Protein AF-A0ABD0R6K6-F1 (afdb_monomer)

Secondary structure (DSSP, 8-state):
-HHHHHHHHHHTTHHHHT-SS-TT-GGGHHHHHHHHHHHHHHHHHHHHHHHHHHHHHHHT-S-HHHHHHHHHHHHTS---HHHHHHHHHHHHHHHHHHTT-

Structure (mmCIF, N/CA/C/O backbone):
data_AF-A0ABD0R6K6-F1
#
_entry.id   AF-A0ABD0R6K6-F1
#
loop_
_atom_site.group_PDB
_atom_site.id
_atom_site.type_symbol
_atom_site.label_atom_id
_atom_site.label_alt_id
_atom_site.label_comp_id
_atom_site.label_asym_id
_atom_site.label_entity_id
_atom_site.label_seq_id
_atom_site.pdbx_PDB_ins_code
_atom_site.Cartn_x
_atom_site.Cartn_y
_atom_site.Cartn_z
_atom_site.occupancy
_atom_site.B_iso_or_equiv
_atom_site.auth_seq_id
_atom_site.auth_comp_id
_atom_site.auth_asym_id
_atom_site.auth_atom_id
_atom_site.pdbx_PDB_model_num
ATOM 1 N N . ARG A 1 1 ? -14.634 -1.281 -3.825 1.00 70.25 1 ARG A N 1
ATOM 2 C CA . ARG A 1 1 ? -13.652 -0.390 -3.151 1.00 70.25 1 ARG A CA 1
ATOM 3 C C . ARG A 1 1 ? -12.414 -1.169 -2.719 1.00 70.25 1 ARG A C 1
ATOM 5 O O . ARG A 1 1 ? -11.332 -0.798 -3.133 1.00 70.25 1 ARG A O 1
ATOM 12 N N . ILE A 1 2 ? -12.545 -2.274 -1.971 1.00 76.44 2 ILE A N 1
ATOM 13 C CA . ILE A 1 2 ? -11.380 -3.137 -1.698 1.00 76.44 2 ILE A CA 1
ATOM 14 C C . ILE A 1 2 ? -10.885 -3.870 -2.955 1.00 76.44 2 ILE A C 1
ATOM 16 O O . ILE A 1 2 ? -9.684 -3.949 -3.170 1.00 76.44 2 ILE A O 1
ATOM 20 N N . ASP A 1 3 ? -11.796 -4.291 -3.838 1.00 83.31 3 ASP A N 1
ATOM 21 C CA . ASP A 1 3 ? -11.446 -4.959 -5.105 1.00 83.31 3 ASP A CA 1
ATOM 22 C C . ASP A 1 3 ? -10.668 -4.046 -6.059 1.00 83.31 3 ASP A C 1
ATOM 24 O O . ASP A 1 3 ? -9.781 -4.489 -6.777 1.00 83.31 3 ASP A O 1
ATOM 28 N N . GLU A 1 4 ? -10.958 -2.746 -6.021 1.00 87.19 4 GLU A N 1
ATOM 29 C CA . GLU A 1 4 ? -10.258 -1.728 -6.807 1.00 87.19 4 GLU A CA 1
ATOM 30 C C . GLU A 1 4 ? -8.827 -1.517 -6.298 1.00 87.19 4 GLU A C 1
ATOM 32 O O . GLU A 1 4 ? -7.887 -1.446 -7.086 1.00 87.19 4 GLU A O 1
ATOM 37 N N . VAL A 1 5 ? -8.642 -1.495 -4.972 1.00 86.69 5 VAL A N 1
ATOM 38 C CA . VAL A 1 5 ? -7.309 -1.473 -4.355 1.00 86.69 5 VAL A CA 1
ATOM 39 C C . VAL A 1 5 ? -6.528 -2.738 -4.716 1.00 86.69 5 VAL A C 1
ATOM 41 O O . VAL A 1 5 ? -5.357 -2.642 -5.072 1.00 86.69 5 VAL A O 1
ATOM 44 N N . LEU A 1 6 ? -7.168 -3.911 -4.676 1.00 88.06 6 LEU A N 1
ATOM 45 C CA . LEU A 1 6 ? -6.547 -5.178 -5.073 1.00 88.06 6 LEU A CA 1
ATOM 46 C C . LEU A 1 6 ? -6.136 -5.176 -6.549 1.00 88.06 6 LEU A C 1
ATOM 48 O O . LEU A 1 6 ? -5.019 -5.572 -6.869 1.00 88.06 6 LEU A O 1
ATOM 52 N N . HIS A 1 7 ? -7.002 -4.685 -7.436 1.00 92.44 7 HIS A N 1
ATOM 53 C CA . HIS A 1 7 ? -6.684 -4.551 -8.853 1.00 92.44 7 HIS A CA 1
ATOM 54 C C . HIS A 1 7 ? -5.473 -3.638 -9.072 1.00 92.44 7 HIS A C 1
ATOM 56 O O . HIS A 1 7 ? -4.524 -4.041 -9.735 1.00 92.44 7 HIS A O 1
ATOM 62 N N . ARG A 1 8 ? -5.436 -2.467 -8.424 1.00 92.38 8 ARG A N 1
ATOM 63 C CA . ARG A 1 8 ? -4.293 -1.546 -8.510 1.00 92.38 8 ARG A CA 1
ATOM 64 C C . ARG A 1 8 ? -2.996 -2.155 -7.989 1.00 92.38 8 ARG A C 1
ATOM 66 O O . ARG A 1 8 ? -1.952 -1.903 -8.571 1.00 92.38 8 ARG A O 1
ATOM 73 N N . VAL A 1 9 ? -3.051 -2.957 -6.922 1.00 93.12 9 VAL A N 1
ATOM 74 C CA . VAL A 1 9 ? -1.878 -3.698 -6.429 1.00 93.12 9 VAL A CA 1
ATOM 75 C C . VAL A 1 9 ? -1.372 -4.684 -7.478 1.00 93.12 9 VAL A C 1
ATOM 77 O O . VAL A 1 9 ? -0.164 -4.765 -7.677 1.00 93.12 9 VAL A O 1
ATOM 80 N N . ASN A 1 10 ? -2.269 -5.401 -8.158 1.00 93.50 10 ASN A N 1
ATOM 81 C CA . ASN A 1 10 ? -1.884 -6.336 -9.215 1.00 93.50 10 ASN A CA 1
ATOM 82 C C . ASN A 1 10 ? -1.261 -5.610 -10.417 1.00 93.50 10 ASN A C 1
ATOM 84 O O . ASN A 1 10 ? -0.263 -6.083 -10.947 1.00 93.50 10 ASN A O 1
ATOM 88 N N . CYS A 1 11 ? -1.781 -4.438 -10.790 1.00 94.31 11 CYS A N 1
ATOM 89 C CA . CYS A 1 11 ? -1.258 -3.643 -11.905 1.00 94.31 11 CYS A CA 1
ATOM 90 C C . CYS A 1 11 ? 0.076 -2.935 -11.604 1.00 94.31 11 CYS A C 1
ATOM 92 O O . CYS A 1 11 ? 0.723 -2.445 -12.522 1.00 94.31 11 CYS A O 1
ATOM 94 N N . LEU A 1 12 ? 0.543 -2.892 -10.346 1.00 95.12 12 LEU A N 1
ATOM 95 C CA . LEU A 1 12 ? 1.826 -2.253 -9.996 1.00 95.12 12 LEU A CA 1
ATOM 96 C C . LEU A 1 12 ? 3.035 -2.869 -10.720 1.00 95.12 12 LEU A C 1
ATOM 98 O O . LEU A 1 12 ? 4.083 -2.230 -10.803 1.00 95.12 12 LEU A O 1
ATOM 102 N N . VAL A 1 13 ? 2.925 -4.118 -11.173 1.00 95.12 13 VAL A N 1
ATOM 103 C CA . VAL A 1 13 ? 4.016 -4.828 -11.851 1.00 95.12 13 VAL A CA 1
ATOM 104 C C . VAL A 1 13 ? 4.126 -4.460 -13.335 1.00 95.12 13 VAL A C 1
ATOM 106 O O . VAL A 1 13 ? 5.229 -4.493 -13.878 1.00 95.12 13 VAL A O 1
ATOM 109 N N . GLU A 1 14 ? 3.028 -4.029 -13.964 1.00 94.69 14 GLU A N 1
ATOM 110 C CA . GLU A 1 14 ? 2.940 -3.799 -15.415 1.00 94.69 14 GLU A CA 1
ATOM 111 C C . GLU A 1 14 ? 4.011 -2.813 -15.925 1.00 94.69 14 GLU A C 1
ATOM 113 O O . GLU A 1 14 ? 4.752 -3.172 -16.840 1.00 94.69 14 GLU A O 1
ATOM 118 N N . PRO A 1 15 ? 4.245 -1.637 -15.297 1.00 92.12 15 PRO A N 1
ATOM 119 C CA . PRO A 1 15 ? 5.252 -0.688 -15.788 1.00 92.12 15 PRO A CA 1
ATOM 120 C C . PRO A 1 15 ? 6.695 -1.205 -15.695 1.00 92.12 15 PRO A C 1
ATOM 122 O O . PRO A 1 15 ? 7.592 -0.678 -16.353 1.00 92.12 15 PRO A O 1
ATOM 125 N N . ILE A 1 16 ? 6.938 -2.201 -14.837 1.00 93.25 16 ILE A N 1
ATOM 126 C CA . ILE A 1 16 ? 8.249 -2.830 -14.662 1.00 93.25 16 ILE A CA 1
ATOM 127 C C . ILE A 1 16 ? 8.451 -3.932 -15.708 1.00 93.25 16 ILE A C 1
ATOM 129 O O . ILE A 1 16 ? 9.555 -4.069 -16.232 1.00 93.25 16 ILE A O 1
ATOM 133 N N . GLU A 1 17 ? 7.406 -4.700 -16.019 1.00 93.81 17 GLU A N 1
ATOM 134 C CA . GLU A 1 17 ? 7.443 -5.770 -17.024 1.00 93.81 17 GLU A CA 1
ATOM 135 C C . GLU A 1 17 ? 7.465 -5.230 -18.459 1.00 93.81 17 GLU A C 1
ATOM 137 O O . GLU A 1 17 ? 8.140 -5.793 -19.319 1.00 93.81 17 GLU A O 1
ATOM 142 N N . GLU A 1 18 ? 6.785 -4.112 -18.718 1.00 93.31 18 GLU A N 1
ATOM 143 C CA . GLU A 1 18 ? 6.627 -3.528 -20.058 1.00 93.31 18 GLU A CA 1
ATOM 144 C C . GLU A 1 18 ? 7.730 -2.524 -20.436 1.00 93.31 18 GLU A C 1
ATOM 146 O O . GLU A 1 18 ? 7.635 -1.797 -21.431 1.00 93.31 18 GLU A O 1
ATOM 151 N N . VAL A 1 19 ? 8.809 -2.460 -19.653 1.00 95.19 19 VAL A N 1
ATOM 152 C CA . VAL A 1 19 ? 9.896 -1.509 -19.881 1.00 95.19 19 VAL A CA 1
ATOM 153 C C . VAL A 1 19 ? 10.593 -1.758 -21.230 1.00 95.19 19 VAL A C 1
ATOM 155 O O . VAL A 1 19 ? 11.197 -2.797 -21.480 1.00 95.19 19 VAL A O 1
ATOM 158 N N . ALA A 1 20 ? 10.555 -0.764 -22.123 1.00 94.19 20 ALA A N 1
ATOM 159 C CA . ALA A 1 20 ? 11.110 -0.865 -23.482 1.00 94.19 20 ALA A CA 1
ATOM 160 C C . ALA A 1 20 ? 12.645 -0.679 -23.562 1.00 94.19 20 ALA A C 1
ATOM 162 O O . ALA A 1 20 ? 13.196 -0.380 -24.625 1.00 94.19 20 ALA A O 1
ATOM 163 N N . PHE A 1 21 ? 13.350 -0.783 -22.436 1.00 94.12 21 PHE A N 1
ATOM 164 C CA . PHE A 1 21 ? 14.800 -0.630 -22.335 1.00 94.12 21 PHE A CA 1
ATOM 165 C C . PHE A 1 21 ? 15.364 -1.584 -21.282 1.00 94.12 21 PHE A C 1
ATOM 167 O O . PHE A 1 21 ? 14.643 -1.995 -20.383 1.00 94.12 21 PHE A O 1
ATOM 174 N N . ASP A 1 22 ? 16.659 -1.897 -21.360 1.00 93.88 22 ASP A N 1
ATOM 175 C CA . ASP A 1 22 ? 17.333 -2.705 -20.339 1.00 93.88 22 ASP A CA 1
ATOM 176 C C . ASP A 1 22 ? 17.485 -1.905 -19.025 1.00 93.88 22 ASP A C 1
ATOM 178 O O . ASP A 1 22 ? 18.207 -0.898 -19.017 1.00 93.88 22 ASP A O 1
ATOM 182 N N . PRO A 1 23 ? 16.847 -2.322 -17.911 1.00 92.62 23 PRO A N 1
ATOM 183 C CA . PRO A 1 23 ? 16.960 -1.650 -16.615 1.00 92.62 23 PRO A CA 1
ATOM 184 C C . PRO A 1 23 ? 18.389 -1.594 -16.062 1.00 92.62 23 PRO A C 1
ATOM 186 O O . PRO A 1 23 ? 18.693 -0.739 -15.228 1.00 92.62 23 PRO A O 1
ATOM 189 N N . PHE A 1 24 ? 19.263 -2.499 -16.512 1.00 93.44 24 PHE A N 1
ATOM 190 C CA . PHE A 1 24 ? 20.653 -2.591 -16.078 1.00 93.44 24 PHE A CA 1
ATOM 191 C C . PHE A 1 24 ? 21.617 -1.805 -16.981 1.00 93.44 24 PHE A C 1
ATOM 193 O O . PHE A 1 24 ? 22.789 -1.647 -16.628 1.00 93.44 24 PHE A O 1
ATOM 200 N N . ASP A 1 25 ? 21.146 -1.246 -18.103 1.00 95.75 25 ASP A N 1
ATOM 201 C CA . ASP A 1 25 ? 21.951 -0.341 -18.923 1.00 95.75 25 ASP A CA 1
ATOM 202 C C . ASP A 1 25 ? 22.129 1.002 -18.202 1.00 95.75 25 ASP A C 1
ATOM 204 O O . ASP A 1 25 ? 21.193 1.787 -18.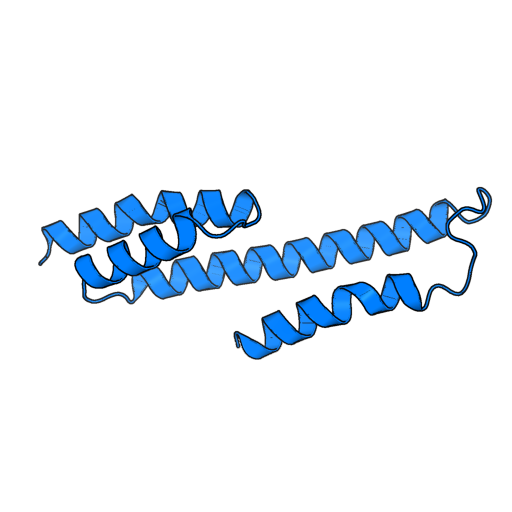021 1.00 95.75 25 ASP A O 1
ATOM 208 N N . ILE A 1 26 ? 23.374 1.313 -17.840 1.00 94.75 26 ILE A N 1
ATOM 209 C CA . ILE A 1 26 ? 23.734 2.548 -17.137 1.00 94.75 26 ILE A CA 1
ATOM 210 C C . ILE A 1 26 ? 23.305 3.814 -17.896 1.00 94.75 26 ILE A C 1
ATOM 212 O O . ILE A 1 26 ? 22.982 4.828 -17.278 1.00 94.75 26 ILE A O 1
ATOM 216 N N . ARG A 1 27 ? 23.225 3.756 -19.233 1.00 96.50 27 ARG A N 1
ATOM 217 C CA . ARG A 1 27 ? 22.766 4.871 -20.081 1.00 96.50 27 ARG A CA 1
ATOM 218 C C . ARG A 1 27 ? 21.271 5.140 -19.921 1.00 96.50 27 ARG A C 1
ATOM 220 O O . ARG A 1 27 ? 20.808 6.235 -20.234 1.00 96.50 27 ARG A O 1
ATOM 227 N N . LYS A 1 28 ? 20.513 4.151 -19.446 1.00 95.44 28 LYS A N 1
ATOM 228 C CA . LYS A 1 28 ? 19.068 4.210 -19.195 1.00 95.44 28 LYS A CA 1
ATOM 229 C C . LYS A 1 28 ? 18.729 4.344 -17.710 1.00 95.44 28 LYS A C 1
ATOM 231 O O . LYS A 1 28 ? 17.552 4.378 -17.362 1.00 95.44 28 LYS A O 1
ATOM 236 N N . MET A 1 29 ? 19.729 4.536 -16.843 1.00 94.69 29 MET A N 1
ATOM 237 C CA . MET A 1 29 ? 19.537 4.707 -15.399 1.00 94.69 29 MET A CA 1
ATOM 238 C C . MET A 1 29 ? 18.521 5.807 -15.057 1.00 94.69 29 MET A C 1
ATOM 240 O O . MET A 1 29 ? 17.700 5.622 -14.163 1.00 94.69 29 MET A O 1
ATOM 244 N N . SER A 1 30 ? 18.541 6.943 -15.762 1.00 95.75 30 SER A N 1
ATOM 245 C CA . SER A 1 30 ? 17.577 8.028 -15.528 1.00 95.75 30 SER A CA 1
ATOM 246 C C . SER A 1 30 ? 16.140 7.604 -15.841 1.00 95.75 30 SER A C 1
ATOM 248 O O . SER A 1 30 ? 15.236 7.904 -15.066 1.00 95.75 30 SER A O 1
ATOM 250 N N . SER A 1 31 ? 15.936 6.865 -16.935 1.00 95.44 31 SER A N 1
ATOM 251 C CA . SER A 1 31 ? 14.632 6.307 -17.306 1.00 95.44 31 SER A CA 1
ATOM 252 C C . SER A 1 31 ? 14.170 5.269 -16.284 1.00 95.44 31 SER A C 1
ATOM 254 O O . SER A 1 31 ? 13.039 5.337 -15.815 1.00 95.44 31 SER A O 1
ATOM 256 N N . TRP A 1 32 ? 15.064 4.373 -15.852 1.00 96.44 32 TRP A N 1
ATOM 257 C CA . TRP A 1 32 ? 14.765 3.399 -14.799 1.00 96.44 32 TRP A CA 1
ATOM 258 C C . TRP A 1 32 ? 14.386 4.067 -13.475 1.00 96.44 32 TRP A C 1
ATOM 260 O O . TRP A 1 32 ? 13.426 3.677 -12.812 1.00 96.44 32 TRP A O 1
ATOM 270 N N . LYS A 1 33 ? 15.108 5.127 -13.100 1.00 95.75 33 LYS A N 1
ATOM 271 C CA . LYS A 1 33 ? 14.816 5.906 -11.896 1.00 95.75 33 LYS A CA 1
ATOM 272 C C . LYS A 1 33 ? 13.421 6.531 -11.950 1.00 95.75 33 LYS A C 1
ATOM 274 O O . LYS A 1 33 ? 12.772 6.587 -10.911 1.00 95.75 33 LYS A O 1
ATOM 279 N N . MET A 1 34 ? 12.974 6.970 -13.127 1.00 95.69 34 MET A N 1
ATOM 280 C CA . MET A 1 34 ? 11.632 7.519 -13.329 1.00 95.69 34 MET A CA 1
ATOM 281 C C . MET A 1 34 ? 10.554 6.448 -13.125 1.00 95.69 34 MET A C 1
ATOM 283 O O . MET A 1 34 ? 9.687 6.641 -12.279 1.00 95.69 34 MET A O 1
ATOM 287 N N . VAL A 1 35 ? 10.688 5.282 -13.772 1.00 96.12 35 VAL A N 1
ATOM 288 C CA . VAL A 1 35 ? 9.769 4.136 -13.592 1.00 96.12 35 VAL A CA 1
ATOM 289 C C . VAL A 1 35 ? 9.682 3.732 -12.116 1.00 96.12 35 VAL A C 1
ATOM 291 O O . VAL A 1 35 ? 8.603 3.618 -11.541 1.00 96.12 35 VAL A O 1
ATOM 294 N N . MET A 1 36 ? 10.829 3.603 -11.443 1.00 96.19 36 MET A N 1
ATOM 295 C CA . MET A 1 36 ? 10.861 3.256 -10.020 1.00 96.19 36 MET A CA 1
ATOM 296 C C . MET A 1 36 ? 10.303 4.355 -9.107 1.00 96.19 36 MET A C 1
ATOM 298 O O . MET A 1 36 ? 9.874 4.058 -7.988 1.00 96.19 36 MET A O 1
ATOM 302 N N . GLN A 1 37 ? 10.343 5.621 -9.524 1.00 96.88 37 GLN A N 1
ATOM 303 C CA . GLN A 1 37 ? 9.728 6.723 -8.787 1.00 96.88 37 GLN A CA 1
ATOM 304 C C . GLN A 1 37 ? 8.202 6.689 -8.919 1.00 96.88 37 GLN A C 1
ATOM 306 O O . GLN A 1 37 ? 7.511 6.863 -7.913 1.00 96.88 37 GLN A O 1
ATOM 311 N N . GLU A 1 38 ? 7.681 6.429 -10.115 1.00 95.38 38 GLU A N 1
ATOM 312 C CA . GLU A 1 38 ? 6.244 6.257 -10.361 1.00 95.38 38 GLU A CA 1
ATOM 313 C C . GLU A 1 38 ? 5.703 5.063 -9.571 1.00 95.38 38 GLU A C 1
ATOM 315 O O . GLU A 1 38 ? 4.820 5.238 -8.734 1.00 95.38 38 GLU A O 1
ATOM 320 N N . PHE A 1 39 ? 6.363 3.904 -9.662 1.00 96.19 39 PHE A N 1
ATOM 321 C CA . PHE A 1 39 ? 6.020 2.720 -8.868 1.00 96.19 39 PHE A CA 1
ATOM 322 C C . PHE A 1 39 ? 5.932 3.022 -7.362 1.00 96.19 39 PHE A C 1
ATOM 324 O O . PHE A 1 39 ? 4.981 2.642 -6.678 1.00 96.19 39 PHE A O 1
ATOM 331 N N . LYS A 1 40 ? 6.923 3.739 -6.812 1.00 95.44 40 LYS A N 1
ATOM 332 C CA . LYS A 1 40 ? 6.922 4.123 -5.390 1.00 95.44 40 LYS A CA 1
ATOM 333 C C . LYS A 1 40 ? 5.774 5.073 -5.053 1.00 95.44 40 LYS A C 1
ATOM 335 O O . LYS A 1 40 ? 5.212 4.959 -3.963 1.00 95.44 40 LYS A O 1
ATOM 340 N N . THR A 1 41 ? 5.441 5.989 -5.958 1.00 96.06 41 THR A N 1
ATOM 341 C CA . THR A 1 41 ? 4.304 6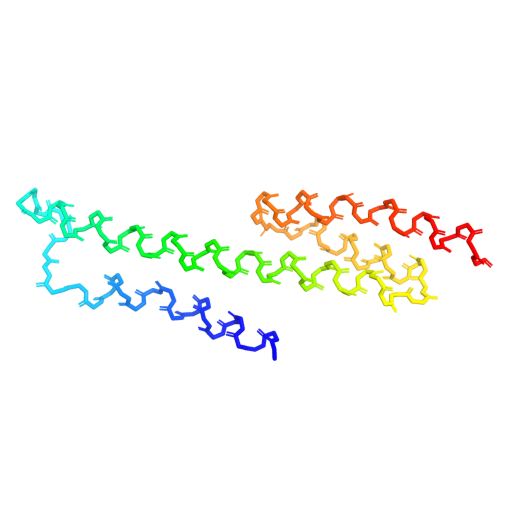.909 -5.816 1.00 96.06 41 THR A CA 1
ATOM 342 C C . THR A 1 41 ? 2.987 6.142 -5.741 1.00 96.06 41 THR A C 1
ATOM 344 O O . THR A 1 41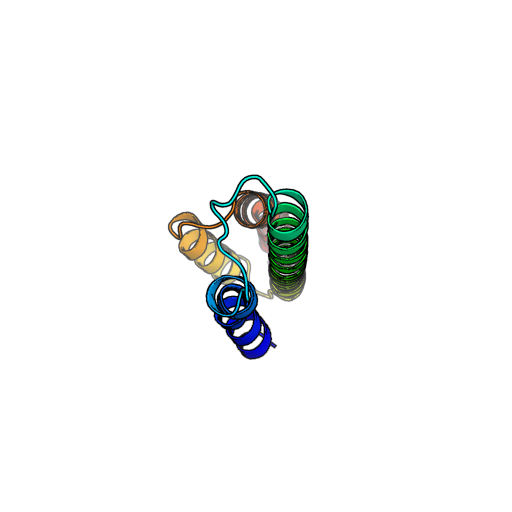 ? 2.207 6.362 -4.813 1.00 96.06 41 THR A O 1
ATOM 347 N N . ASP A 1 42 ? 2.771 5.186 -6.641 1.00 95.19 42 ASP A N 1
ATOM 348 C CA . ASP A 1 42 ? 1.536 4.397 -6.693 1.00 95.19 42 ASP A CA 1
ATOM 349 C C . ASP A 1 42 ? 1.381 3.497 -5.471 1.00 95.19 42 ASP A C 1
ATOM 351 O O . ASP A 1 42 ? 0.319 3.447 -4.841 1.00 95.19 42 ASP A O 1
ATOM 355 N N . VAL A 1 43 ? 2.479 2.870 -5.052 1.00 95.00 43 VAL A N 1
ATOM 356 C CA . VAL A 1 43 ? 2.562 2.118 -3.800 1.00 95.00 43 VAL A CA 1
ATOM 357 C C . VAL A 1 43 ? 2.173 2.984 -2.595 1.00 95.00 43 VAL A C 1
ATOM 359 O O . VAL A 1 43 ? 1.402 2.540 -1.743 1.00 95.00 43 VAL A O 1
ATOM 362 N N . GLN A 1 44 ? 2.677 4.219 -2.505 1.00 95.06 44 GLN A N 1
ATOM 363 C CA . GLN A 1 44 ? 2.313 5.146 -1.427 1.00 95.06 44 GLN A CA 1
ATOM 364 C C . GLN A 1 44 ? 0.843 5.578 -1.501 1.00 95.06 44 GLN A C 1
ATOM 366 O O . GLN A 1 44 ? 0.201 5.757 -0.464 1.00 95.06 44 GLN A O 1
ATOM 371 N N . ALA A 1 45 ? 0.293 5.745 -2.705 1.00 93.81 45 ALA A N 1
ATOM 372 C CA . ALA A 1 45 ? -1.113 6.083 -2.891 1.00 93.81 45 ALA A CA 1
ATOM 373 C C . ALA A 1 45 ? -2.032 4.952 -2.401 1.00 93.81 45 ALA A C 1
ATOM 375 O O . ALA A 1 45 ? -2.985 5.215 -1.666 1.00 93.81 45 ALA A O 1
ATOM 376 N N . ILE A 1 46 ? -1.714 3.701 -2.748 1.00 93.12 46 ILE A N 1
ATOM 377 C CA . ILE A 1 46 ? -2.425 2.506 -2.273 1.00 93.12 46 ILE A CA 1
ATOM 378 C C . ILE A 1 46 ? -2.317 2.376 -0.749 1.00 93.12 46 ILE A C 1
ATOM 380 O O . ILE A 1 46 ? -3.318 2.154 -0.068 1.00 93.12 46 ILE A O 1
ATOM 384 N N . GLU A 1 47 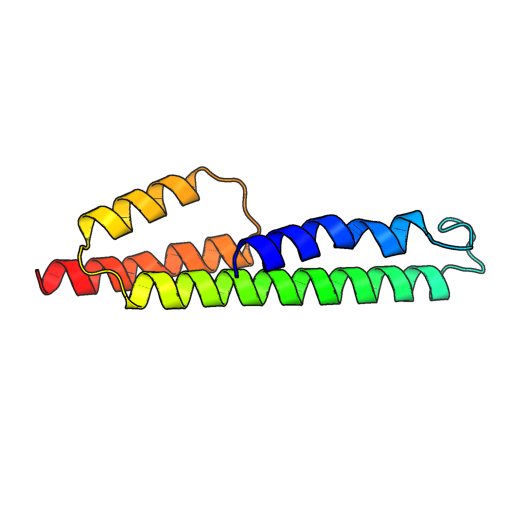? -1.117 2.558 -0.195 1.00 92.56 47 GLU A N 1
ATOM 385 C CA . GLU A 1 47 ? -0.889 2.508 1.252 1.00 92.56 47 GLU A CA 1
ATOM 386 C C . GLU A 1 47 ? -1.7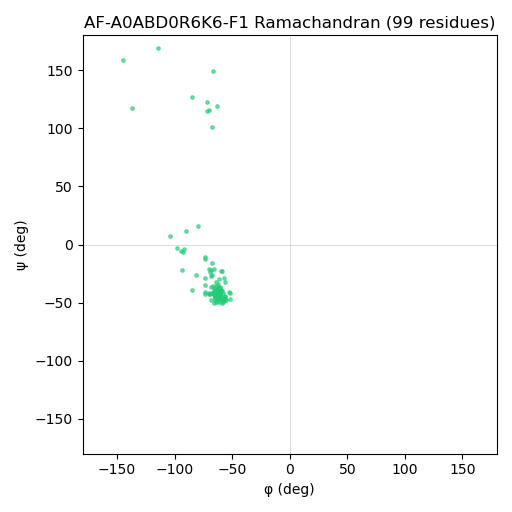46 3.542 1.997 1.00 92.56 47 GLU A C 1
ATOM 388 O O . GLU A 1 47 ? -2.399 3.212 2.990 1.00 92.56 47 GLU A O 1
ATOM 393 N N . ARG A 1 48 ? -1.805 4.780 1.492 1.00 92.56 48 ARG A N 1
ATOM 394 C CA . ARG A 1 48 ? -2.634 5.847 2.066 1.00 92.56 48 ARG A CA 1
ATOM 395 C C . ARG A 1 48 ? -4.120 5.501 2.020 1.00 92.56 48 ARG A C 1
ATOM 397 O O . ARG A 1 48 ? -4.850 5.796 2.964 1.00 92.56 48 A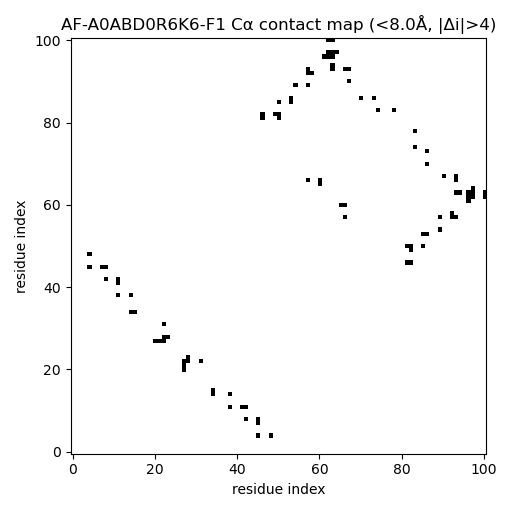RG A O 1
ATOM 404 N N . GLU A 1 49 ? -4.579 4.875 0.944 1.00 91.25 49 GLU A N 1
ATOM 405 C CA . GLU A 1 49 ? -5.967 4.440 0.834 1.00 91.25 49 GLU A CA 1
ATOM 406 C C . GLU A 1 49 ? -6.304 3.312 1.816 1.00 91.25 49 GLU A C 1
ATOM 408 O O . GLU A 1 49 ? -7.341 3.376 2.478 1.00 91.25 49 GLU A O 1
ATOM 413 N N . ALA A 1 50 ? -5.407 2.338 1.991 1.00 88.69 50 ALA A N 1
ATOM 414 C CA . ALA A 1 50 ? -5.561 1.288 2.995 1.00 88.69 50 ALA A CA 1
ATOM 415 C C . ALA A 1 50 ? -5.627 1.868 4.421 1.00 88.69 50 ALA A C 1
ATOM 417 O O . ALA A 1 50 ? -6.496 1.493 5.208 1.00 88.69 50 ALA A O 1
ATOM 418 N N . ILE A 1 51 ? -4.762 2.838 4.735 1.00 90.25 51 ILE A N 1
ATOM 419 C CA . ILE A 1 51 ? -4.775 3.589 6.002 1.00 90.25 51 ILE A CA 1
ATOM 420 C C . ILE A 1 51 ? -6.122 4.296 6.208 1.00 90.25 51 ILE A C 1
ATOM 422 O O . ILE A 1 51 ? -6.740 4.153 7.263 1.00 90.25 51 ILE A O 1
ATOM 426 N N . ASN A 1 52 ? -6.619 5.002 5.190 1.00 89.69 52 ASN A N 1
ATOM 427 C CA . ASN A 1 52 ? -7.917 5.678 5.253 1.00 89.69 52 ASN A CA 1
ATOM 428 C C . ASN A 1 52 ? -9.075 4.688 5.445 1.00 89.69 52 ASN A C 1
ATOM 430 O O . ASN A 1 52 ? -10.035 4.984 6.159 1.00 89.69 52 ASN A O 1
ATOM 434 N N . PHE A 1 53 ? -8.997 3.510 4.823 1.00 85.50 53 PHE A N 1
ATOM 435 C CA . PHE A 1 53 ? -9.991 2.454 4.983 1.00 85.50 53 PHE A CA 1
ATOM 436 C C . PHE A 1 53 ? -10.012 1.903 6.412 1.00 85.50 53 PHE A C 1
ATOM 438 O O . PHE A 1 53 ? -11.091 1.743 6.987 1.00 85.50 53 PHE A O 1
ATOM 445 N N . ILE A 1 54 ? -8.840 1.675 7.012 1.00 85.81 54 ILE A N 1
ATOM 446 C CA . ILE A 1 54 ? -8.711 1.290 8.424 1.00 85.81 54 ILE A CA 1
ATOM 447 C C . ILE A 1 54 ? -9.339 2.369 9.311 1.00 85.81 54 ILE A C 1
ATOM 449 O O . ILE A 1 54 ? -10.210 2.069 10.125 1.00 85.81 54 ILE A O 1
ATOM 453 N N . ASP A 1 55 ? -8.974 3.636 9.113 1.00 86.50 55 ASP A N 1
ATOM 454 C CA . ASP A 1 55 ? -9.513 4.757 9.889 1.00 86.50 55 ASP A CA 1
ATOM 455 C C . ASP A 1 55 ? -11.034 4.842 9.834 1.00 86.50 55 ASP A C 1
ATOM 457 O O . ASP A 1 55 ? -11.685 5.059 10.858 1.00 86.50 55 ASP A O 1
ATOM 461 N N . HIS A 1 56 ? -11.603 4.681 8.643 1.00 84.62 56 HIS A N 1
ATOM 462 C CA . HIS A 1 56 ? -13.043 4.737 8.463 1.00 84.62 56 HIS A CA 1
ATOM 463 C C . HIS A 1 56 ? -13.734 3.530 9.101 1.00 84.62 56 HIS A C 1
ATOM 465 O O . HIS A 1 56 ? -14.728 3.700 9.802 1.00 84.62 56 HIS A O 1
ATOM 471 N N . SER A 1 57 ? -13.169 2.333 8.926 1.00 81.19 57 SER A N 1
ATOM 472 C CA . SER A 1 57 ? -13.716 1.100 9.494 1.00 81.19 57 SER A CA 1
ATOM 473 C C . SER A 1 57 ? -13.821 1.208 11.016 1.00 81.19 57 SER A C 1
ATOM 475 O O . SER A 1 57 ? -14.908 1.024 11.558 1.00 81.19 57 SER A O 1
ATOM 477 N N . PHE A 1 58 ? -12.750 1.626 11.701 1.00 80.25 58 PHE A N 1
ATOM 478 C CA . PHE A 1 58 ? -12.734 1.726 13.166 1.00 80.25 58 PHE A CA 1
ATOM 479 C C . PHE A 1 58 ? -13.645 2.818 13.743 1.00 80.25 58 PHE A C 1
ATOM 481 O O . PHE A 1 58 ? -14.164 2.645 14.840 1.00 80.25 58 PHE A O 1
ATOM 488 N N . LYS A 1 59 ? -13.934 3.892 12.997 1.00 78.81 59 LYS A N 1
ATOM 489 C CA . LYS A 1 59 ? -14.923 4.908 13.410 1.00 78.81 59 LYS A CA 1
ATOM 490 C C . LYS A 1 59 ? -16.367 4.405 13.384 1.00 78.81 59 LYS A C 1
ATOM 492 O O . LYS A 1 59 ? -17.223 4.983 14.044 1.00 78.81 59 LYS A O 1
ATOM 497 N N . THR A 1 60 ? -16.648 3.374 12.592 1.00 75.50 60 THR A N 1
ATOM 498 C CA . THR A 1 60 ? -18.006 2.836 12.401 1.00 75.50 60 THR A CA 1
ATOM 499 C C . THR A 1 60 ? -18.304 1.604 13.256 1.00 75.50 60 THR A C 1
ATOM 501 O O . THR A 1 60 ? -19.428 1.098 13.229 1.00 75.50 60 THR A O 1
ATOM 504 N N . LEU A 1 61 ? -17.321 1.110 14.016 1.00 72.56 61 LEU A N 1
ATOM 505 C CA . LEU A 1 61 ? -17.474 -0.099 14.820 1.00 72.56 61 LEU A CA 1
ATOM 506 C C . LEU A 1 61 ? -18.384 0.167 16.024 1.00 72.56 61 LEU A C 1
ATOM 508 O O . LEU A 1 61 ? -18.127 1.044 16.840 1.00 72.56 61 LEU A O 1
ATOM 512 N N . ARG A 1 62 ? -19.458 -0.624 16.112 1.00 77.19 62 ARG A N 1
ATOM 513 C CA . ARG A 1 62 ? -20.461 -0.587 17.192 1.00 77.19 62 ARG A CA 1
ATOM 514 C C . ARG A 1 62 ? -20.152 -1.532 18.355 1.00 77.19 62 ARG A C 1
ATOM 516 O O . ARG A 1 62 ? -20.952 -1.612 19.274 1.00 77.19 62 ARG A O 1
ATOM 523 N N . SER A 1 63 ? -19.084 -2.319 18.234 1.00 86.75 63 SER A N 1
ATOM 524 C CA . SER A 1 63 ? -18.675 -3.317 19.219 1.00 86.75 63 SER A CA 1
ATOM 525 C C . SER A 1 63 ? -17.169 -3.251 19.400 1.00 86.75 63 SER A C 1
ATOM 527 O O . SER A 1 63 ? -16.408 -3.526 18.464 1.00 86.75 63 SER A O 1
ATOM 529 N N . SER A 1 64 ? -16.750 -2.917 20.616 1.00 86.25 64 SER A N 1
ATOM 530 C CA . SER A 1 64 ? -15.343 -2.912 21.018 1.00 86.25 64 SER A CA 1
ATOM 531 C C . SER A 1 64 ? -14.696 -4.301 20.899 1.00 86.25 64 SER A C 1
ATOM 533 O O . SER A 1 64 ? -13.576 -4.423 20.402 1.00 86.25 64 SER A O 1
ATOM 535 N N . SER A 1 65 ? -15.425 -5.364 21.250 1.00 87.25 65 SER A N 1
ATOM 536 C CA . SER A 1 65 ? -14.956 -6.754 21.149 1.00 87.25 65 SER A CA 1
ATOM 537 C C . SER A 1 65 ? -14.695 -7.185 19.700 1.00 87.25 65 SER A C 1
ATOM 539 O O . SER A 1 65 ? -13.601 -7.659 19.392 1.00 87.25 65 SER A O 1
ATOM 541 N N . ALA A 1 66 ? -15.637 -6.946 18.780 1.00 86.38 66 ALA A N 1
ATOM 542 C CA . ALA A 1 66 ? -15.443 -7.295 17.369 1.00 86.38 66 ALA A CA 1
ATOM 543 C C . ALA A 1 66 ? -14.289 -6.499 16.726 1.00 86.38 66 ALA A C 1
ATOM 545 O O . ALA A 1 66 ? -13.548 -7.019 15.888 1.00 86.38 66 ALA A O 1
ATOM 546 N N . ALA A 1 67 ? -14.120 -5.238 17.134 1.00 87.38 67 ALA A N 1
ATOM 547 C CA . ALA A 1 67 ? -13.022 -4.387 16.690 1.00 87.38 67 ALA A CA 1
ATOM 548 C C . ALA A 1 67 ? -11.652 -4.899 17.162 1.00 87.38 67 ALA A C 1
ATOM 550 O O . ALA A 1 67 ? -10.684 -4.890 16.398 1.00 87.38 67 ALA A O 1
ATOM 551 N N . PHE A 1 68 ? -11.580 -5.375 18.405 1.00 87.00 68 PHE A N 1
ATOM 552 C CA . PHE A 1 68 ? -10.378 -5.968 18.979 1.00 87.00 68 PHE A CA 1
ATOM 553 C C . PHE A 1 68 ? -9.977 -7.266 18.274 1.00 87.00 68 PHE A C 1
ATOM 555 O O . PHE A 1 68 ? -8.820 -7.413 17.879 1.00 87.00 68 PHE A O 1
ATOM 562 N N . ASP A 1 69 ? -10.934 -8.159 18.019 1.00 86.75 69 ASP A N 1
ATOM 563 C CA . ASP A 1 69 ? -10.689 -9.401 17.277 1.00 86.75 69 ASP A CA 1
ATOM 564 C C . ASP A 1 69 ? -10.175 -9.136 15.859 1.00 86.75 69 ASP A C 1
ATOM 566 O O . ASP A 1 69 ? -9.258 -9.811 15.381 1.00 86.75 69 ASP A O 1
ATOM 570 N N . LEU A 1 70 ? -10.735 -8.132 15.174 1.00 83.94 70 LEU A N 1
ATOM 571 C CA . LEU A 1 70 ? -10.246 -7.712 13.863 1.00 83.94 70 LEU A CA 1
ATOM 572 C C . LEU A 1 70 ? -8.789 -7.250 13.948 1.00 83.94 70 LEU A C 1
ATOM 574 O O . LEU A 1 70 ? -7.956 -7.668 13.145 1.00 83.94 70 LEU A O 1
ATOM 578 N N . LEU A 1 71 ? -8.465 -6.421 14.936 1.00 84.38 71 LEU A N 1
ATOM 579 C CA . LEU A 1 71 ? -7.117 -5.903 15.121 1.00 84.38 71 LEU A CA 1
ATOM 580 C C . LEU A 1 71 ? -6.106 -7.018 15.447 1.00 84.38 71 LEU A C 1
ATOM 582 O O . LEU A 1 71 ? -5.000 -7.021 14.902 1.00 84.38 71 LEU A O 1
ATOM 586 N N . LEU A 1 72 ? -6.487 -8.004 16.265 1.00 83.75 72 LEU A N 1
ATOM 587 C CA . LEU A 1 72 ? -5.655 -9.177 16.548 1.00 83.75 72 LEU A CA 1
ATOM 588 C C . LEU A 1 72 ? -5.359 -9.999 15.291 1.00 83.75 72 LEU A C 1
ATOM 590 O O . LEU A 1 72 ? -4.222 -10.438 15.110 1.00 83.75 72 LEU A O 1
ATOM 594 N N . LYS A 1 73 ? -6.337 -10.158 14.390 1.00 82.12 73 LYS A N 1
ATOM 595 C CA . LYS A 1 73 ? -6.108 -10.816 13.093 1.00 82.12 73 LYS A CA 1
ATOM 596 C C . LYS A 1 73 ? -5.047 -10.081 12.277 1.00 82.12 73 LYS A C 1
ATOM 598 O O . LYS A 1 73 ? -4.196 -10.731 11.678 1.00 82.12 73 LYS A O 1
ATOM 603 N N . PHE A 1 74 ? -5.040 -8.747 12.301 1.00 77.81 74 PHE A N 1
ATOM 604 C CA 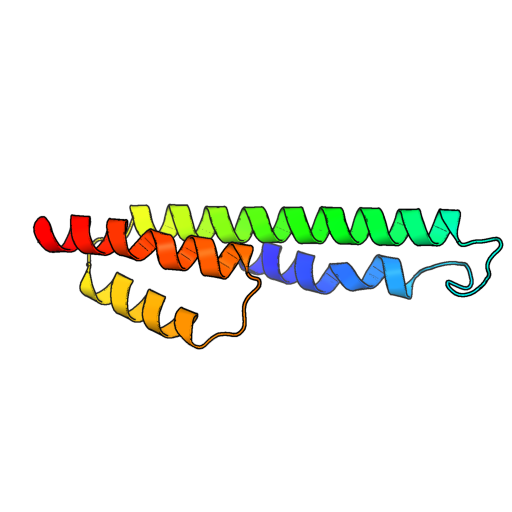. PHE A 1 74 ? -4.031 -7.957 11.594 1.00 77.81 74 PHE A CA 1
ATOM 605 C C . PHE A 1 74 ? -2.643 -7.979 12.245 1.00 77.81 74 PHE A C 1
ATOM 607 O O . PHE A 1 74 ? -1.657 -7.904 11.519 1.00 77.81 74 PHE A O 1
ATOM 614 N N . LYS A 1 75 ? -2.531 -8.154 13.569 1.00 76.50 75 LYS A N 1
ATOM 615 C CA . LYS A 1 75 ? -1.234 -8.234 14.273 1.00 76.50 75 LYS A CA 1
ATOM 616 C C . LYS A 1 75 ? -0.321 -9.341 13.729 1.00 76.50 75 LYS A C 1
ATOM 618 O O . LYS A 1 75 ? 0.900 -9.212 13.768 1.00 76.50 75 LYS A O 1
ATOM 623 N N . HIS A 1 76 ? -0.907 -10.435 13.249 1.00 75.31 76 HIS A N 1
ATOM 624 C CA . HIS A 1 76 ? -0.170 -11.584 12.719 1.00 75.31 76 HIS A CA 1
ATOM 625 C C . HIS A 1 76 ? 0.017 -11.543 11.197 1.00 75.31 76 HIS A C 1
ATOM 627 O O . HIS A 1 76 ? 0.726 -12.384 10.646 1.00 75.31 76 HIS A O 1
ATOM 633 N N . ILE A 1 77 ? -0.586 -10.568 10.511 1.00 81.19 77 ILE A N 1
ATOM 634 C CA . ILE A 1 77 ? -0.413 -10.383 9.072 1.00 81.19 77 ILE A CA 1
ATOM 635 C C . ILE A 1 77 ? 0.843 -9.546 8.846 1.00 81.19 77 ILE A C 1
ATOM 637 O O . ILE A 1 77 ? 0.992 -8.451 9.385 1.00 81.19 77 ILE A O 1
ATOM 641 N N . ARG A 1 78 ? 1.753 -10.042 8.002 1.00 81.44 78 ARG A N 1
ATOM 642 C CA . ARG A 1 78 ? 2.911 -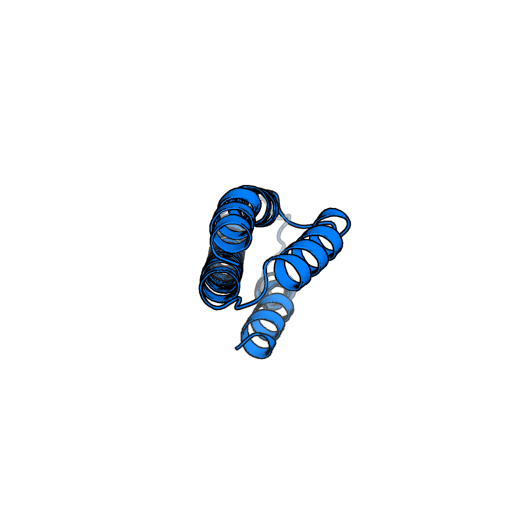9.262 7.560 1.00 81.44 78 ARG A CA 1
ATOM 643 C C . ARG A 1 78 ? 2.426 -8.113 6.676 1.00 81.44 78 ARG A C 1
ATOM 645 O O . ARG A 1 78 ? 2.123 -8.313 5.504 1.00 81.44 78 ARG A O 1
ATOM 652 N N . SER A 1 79 ? 2.361 -6.915 7.242 1.00 83.38 79 SER A N 1
ATOM 653 C CA . SER A 1 79 ? 1.974 -5.689 6.544 1.00 83.38 79 SER A CA 1
ATOM 654 C C . SER A 1 79 ? 3.130 -4.693 6.469 1.00 83.38 79 SER A C 1
ATOM 656 O O . SER A 1 79 ? 4.146 -4.838 7.144 1.00 83.38 79 SER A O 1
ATOM 658 N N . ARG A 1 80 ? 2.957 -3.645 5.661 1.00 88.81 80 ARG A N 1
ATOM 659 C CA . ARG A 1 80 ? 3.875 -2.499 5.630 1.00 88.81 80 ARG A CA 1
ATOM 660 C C . ARG A 1 80 ? 3.823 -1.731 6.951 1.00 88.81 80 ARG A C 1
ATOM 662 O O . ARG A 1 80 ? 2.762 -1.650 7.573 1.00 88.81 80 ARG A O 1
ATOM 669 N N . ASP A 1 81 ? 4.940 -1.121 7.336 1.00 89.19 81 ASP A N 1
ATOM 670 C CA . ASP A 1 81 ? 5.070 -0.440 8.630 1.00 89.19 81 ASP A CA 1
ATOM 671 C C . ASP A 1 81 ? 4.048 0.681 8.816 1.00 89.19 81 ASP A C 1
ATOM 673 O O . ASP A 1 81 ? 3.469 0.803 9.889 1.00 89.19 81 ASP A O 1
ATOM 677 N N . ALA A 1 82 ? 3.758 1.473 7.779 1.00 89.75 82 ALA A N 1
ATOM 678 C CA . ALA A 1 82 ? 2.778 2.554 7.881 1.00 89.75 82 ALA A CA 1
ATOM 679 C C . ALA A 1 82 ? 1.362 2.035 8.191 1.00 89.75 82 ALA A C 1
ATOM 681 O O . ALA A 1 82 ? 0.656 2.615 9.016 1.00 89.75 82 ALA A O 1
ATOM 682 N N . ILE A 1 83 ? 0.976 0.907 7.582 1.00 89.00 83 ILE A N 1
ATOM 683 C CA . ILE A 1 83 ? -0.311 0.241 7.825 1.00 89.00 83 ILE A CA 1
ATOM 684 C C . ILE A 1 83 ? -0.341 -0.333 9.243 1.00 89.00 83 ILE A C 1
ATOM 686 O O . ILE A 1 83 ? -1.294 -0.088 9.983 1.00 89.00 83 ILE A O 1
ATOM 690 N N . ASN A 1 84 ? 0.720 -1.038 9.647 1.00 88.00 84 ASN A N 1
ATOM 691 C CA . ASN A 1 84 ? 0.828 -1.616 10.986 1.00 88.00 84 ASN A CA 1
ATOM 692 C C . ASN A 1 84 ? 0.777 -0.531 12.074 1.00 88.00 84 ASN A C 1
ATOM 694 O O . ASN A 1 84 ? 0.006 -0.618 13.026 1.00 88.00 84 ASN A O 1
ATOM 698 N N . ASN A 1 85 ? 1.536 0.549 11.890 1.00 88.81 85 ASN A N 1
ATOM 699 C CA . ASN A 1 85 ? 1.548 1.691 12.797 1.00 88.81 85 ASN A CA 1
ATOM 700 C C . ASN A 1 85 ? 0.167 2.341 12.906 1.00 88.81 85 ASN A C 1
ATOM 702 O O . ASN A 1 85 ? -0.218 2.768 13.995 1.00 88.81 85 ASN A O 1
ATOM 706 N N . GLN A 1 86 ? -0.593 2.412 11.808 1.00 89.81 86 GLN A N 1
ATOM 707 C CA . GLN A 1 86 ? -1.949 2.944 11.866 1.00 89.81 86 GLN A CA 1
ATOM 708 C C . GLN A 1 86 ? -2.907 2.009 12.603 1.00 89.81 86 GLN A C 1
ATOM 710 O O . GLN A 1 86 ? -3.679 2.485 13.432 1.00 89.81 86 GLN A O 1
ATOM 715 N N . LEU A 1 87 ? -2.832 0.699 12.356 1.00 87.62 87 LEU A N 1
ATOM 716 C CA . LEU A 1 87 ? -3.624 -0.300 13.077 1.00 87.62 87 LEU A CA 1
ATOM 717 C C . LEU A 1 87 ? -3.369 -0.223 14.581 1.00 87.62 87 LEU A C 1
ATOM 719 O O . LEU A 1 87 ? -4.316 -0.138 15.354 1.00 87.62 87 LEU A O 1
ATOM 723 N N . MET A 1 88 ? -2.107 -0.148 15.005 1.00 85.19 88 MET A N 1
ATOM 724 C CA . MET A 1 88 ? -1.763 -0.060 16.426 1.00 85.19 88 MET A CA 1
ATOM 725 C C . MET A 1 88 ? -2.322 1.201 17.104 1.00 85.19 88 MET A C 1
ATOM 727 O O . MET A 1 88 ? -2.674 1.155 18.280 1.00 85.19 88 MET A O 1
ATOM 731 N N . LYS A 1 89 ? -2.498 2.317 16.383 1.00 88.69 89 LYS A N 1
ATOM 732 C CA . LYS A 1 89 ? -3.164 3.514 16.934 1.00 88.69 89 LYS A CA 1
ATOM 733 C C . LYS A 1 89 ? -4.660 3.301 17.199 1.00 88.69 89 LYS A C 1
ATOM 735 O O . LYS A 1 89 ? -5.224 4.017 18.024 1.00 88.69 89 LYS A O 1
ATOM 740 N N . LYS A 1 90 ? -5.299 2.319 16.550 1.00 88.06 90 LYS A N 1
ATOM 741 C CA . LYS A 1 90 ? -6.733 2.015 16.718 1.00 88.06 90 LYS A CA 1
ATOM 742 C C . LYS A 1 90 ? -7.084 1.342 18.029 1.00 88.06 90 LYS A C 1
ATOM 744 O O . LYS A 1 90 ? -8.251 1.362 18.400 1.00 88.06 90 LYS A O 1
ATOM 749 N N . PHE A 1 91 ? -6.102 0.859 18.789 1.00 84.31 91 PHE A N 1
ATOM 750 C CA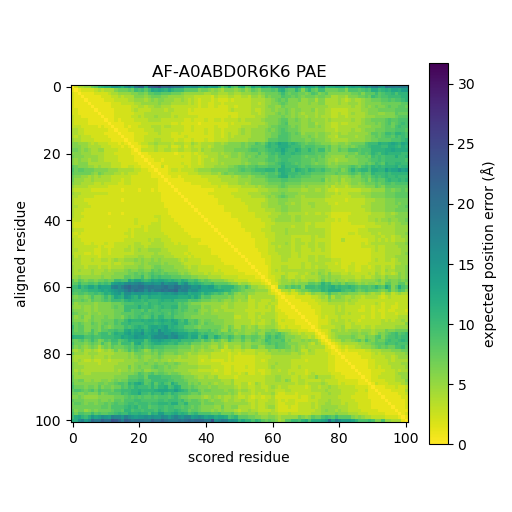 . PHE A 1 91 ? -6.330 0.427 20.170 1.00 84.31 91 PHE A CA 1
ATOM 751 C C . PHE A 1 91 ? -7.031 1.497 21.012 1.00 84.31 91 PHE A C 1
ATOM 753 O O . PHE A 1 91 ? -7.950 1.175 21.758 1.00 84.31 91 PHE A O 1
ATOM 760 N N . ASN A 1 92 ? -6.646 2.766 20.860 1.00 84.88 92 ASN A N 1
ATOM 761 C CA . ASN A 1 92 ? -7.260 3.858 21.615 1.00 84.88 92 ASN A CA 1
ATOM 762 C C . ASN A 1 92 ? -8.740 4.040 21.252 1.00 84.88 92 ASN A C 1
ATOM 764 O O . ASN A 1 92 ? -9.564 4.242 22.141 1.00 84.88 92 ASN A O 1
ATOM 768 N N . ASP A 1 93 ? -9.077 3.917 19.965 1.00 83.56 93 ASP A N 1
ATOM 769 C CA . ASP A 1 93 ? -10.457 4.013 19.477 1.00 83.56 93 ASP A CA 1
ATOM 770 C C . ASP A 1 93 ? -11.313 2.858 20.037 1.00 83.56 93 ASP A C 1
ATOM 772 O O . ASP A 1 93 ? -12.443 3.076 20.474 1.00 83.56 93 ASP A O 1
ATOM 776 N N . ILE A 1 94 ? -10.749 1.644 20.107 1.00 87.19 94 ILE A N 1
ATOM 777 C CA . ILE A 1 94 ? -11.403 0.463 20.698 1.00 87.19 94 ILE A CA 1
ATOM 778 C C . ILE A 1 94 ? -11.641 0.656 22.197 1.00 87.19 94 ILE A C 1
ATOM 780 O O . ILE A 1 94 ? -12.742 0.399 22.674 1.00 87.19 94 ILE A O 1
ATOM 784 N N . LEU A 1 95 ? -10.631 1.115 22.942 1.00 86.75 95 LEU A N 1
ATOM 785 C CA . LEU A 1 95 ? -10.750 1.352 24.384 1.00 86.75 95 LEU A CA 1
ATOM 786 C C . LEU A 1 95 ? -11.791 2.434 24.687 1.00 86.75 95 LEU A C 1
ATOM 788 O O . LEU A 1 95 ? -12.609 2.270 25.588 1.00 86.75 95 LEU A O 1
ATOM 792 N N . ALA A 1 96 ? -11.804 3.517 23.908 1.00 86.75 96 ALA A N 1
ATOM 793 C CA . ALA A 1 96 ? -12.802 4.570 24.045 1.00 86.75 96 ALA A CA 1
ATOM 794 C C . ALA A 1 96 ? -14.227 4.064 23.771 1.00 86.75 96 ALA A C 1
ATOM 796 O O . ALA A 1 96 ? -15.169 4.551 24.393 1.00 86.75 96 ALA A O 1
ATOM 797 N N . GLN A 1 97 ? -14.391 3.112 22.849 1.00 85.50 97 GLN A N 1
ATOM 798 C CA . GLN A 1 97 ? -15.674 2.470 22.575 1.00 85.50 97 GLN A CA 1
ATOM 799 C C . GLN A 1 97 ? -16.066 1.482 23.683 1.00 85.50 97 GLN A C 1
ATOM 801 O O . GLN A 1 97 ? -17.212 1.500 24.113 1.00 85.50 97 GLN A O 1
ATOM 806 N N . TYR A 1 98 ? -15.119 0.697 24.206 1.00 87.81 98 TYR A N 1
ATOM 807 C CA . TYR A 1 98 ? -15.348 -0.213 25.333 1.00 87.81 98 TYR A CA 1
ATOM 808 C C . TYR A 1 98 ? -15.854 0.526 26.576 1.00 87.81 98 TYR A C 1
ATOM 810 O O . TYR A 1 98 ? -16.784 0.071 27.217 1.00 87.81 98 TYR A O 1
ATOM 818 N N . CYS A 1 99 ? -15.301 1.701 26.893 1.00 86.69 99 CYS A N 1
ATOM 819 C CA . CYS A 1 99 ? -15.769 2.498 28.033 1.00 86.69 99 CYS A CA 1
ATOM 820 C C . CYS A 1 99 ? -17.190 3.072 27.869 1.00 86.69 99 CYS A C 1
ATOM 822 O O . CYS A 1 99 ? -17.745 3.579 28.842 1.00 86.69 99 CYS A O 1
ATOM 824 N N . LYS A 1 100 ? -17.739 3.095 26.648 1.00 85.62 100 LYS A N 1
ATOM 825 C CA . LYS A 1 100 ? -19.100 3.586 26.365 1.00 85.62 100 LYS A CA 1
ATOM 826 C C . LYS A 1 100 ? -20.143 2.470 26.360 1.00 85.62 100 LYS A C 1
ATOM 828 O O . LYS A 1 100 ? -21.328 2.783 26.455 1.00 85.62 100 LYS A O 1
ATOM 833 N N . GLU A 1 101 ? -19.702 1.235 26.145 1.00 82.81 101 GLU A N 1
ATOM 834 C CA . GLU A 1 101 ? -20.514 0.012 26.149 1.00 82.81 101 GLU A CA 1
ATOM 835 C C . GLU A 1 101 ? -20.711 -0.493 27.583 1.00 82.81 101 GLU A C 1
ATOM 837 O O . GLU A 1 101 ? -21.846 -0.930 27.876 1.00 82.81 101 GLU A O 1
#

Radius of gyration: 18.67 Å; Cα contacts (8 Å, |Δi|>4): 50; chains: 1; bounding box: 44×20×52 Å

Mean predicted aligned error: 5.08 Å

Solvent-accessible surface area (backbone atoms only — not comparable to full-atom values): 5926 Å² total; per-residue (Å²): 110,69,66,56,54,51,50,51,59,64,53,60,50,50,72,69,74,67,51,94,60,62,75,82,40,76,93,39,40,70,60,43,51,48,54,55,49,52,49,51,49,53,53,51,53,53,50,52,48,53,44,51,50,52,56,52,52,65,73,67,58,92,42,34,66,64,51,49,56,52,51,55,61,51,72,77,48,96,64,58,66,72,51,48,55,52,55,63,59,45,54,58,58,34,52,60,44,47,78,72,108

InterPro domains:
  IPR013594 Dynein heavy chain, tail [PF08385] (2-101)

Sequence (101 aa):
RIDEVLHRVNCLVEPIEEVAFDPFDIRKMSSWKMVMQEFKTDVQAIEREAINFIDHSFKTLRSSSAAFDLLLKFKHIRSRDAINNQLMKKFNDILAQYCKE

Nearest PDB structures (foldseek):
  8glv-assembly1_Ks  TM=8.575E-01  e=3.074E-02  Chlamydomonas reinhardtii
  8glv-assembly1_Lo  TM=8.586E-01  e=4.112E-02  Chlamydomonas reinhardtii
  7z8k-assembly1_e  TM=6.721E-01  e=1.913E+00  Homo sapiens
  3rqe-assembly1_C  TM=2.438E-01  e=5.777E+00  Homo sapiens

Foldseek 3Di:
DVVVLVVLVVCLCVLVVVDPDDCPPPVCVVVNVVNVVVSVVSVVVSLVVLLVVLVVVLVPDQALVVLVVVLVVVVPDDDDPSNVVSSVVSNVSSVVNVVVD

Organism: Cirrhinus mrigala (NCBI:txid683832)

pLDDT: mean 88.76, std 6.1, range [70.25, 96.88]

=== Feature glossary ===
A reading guide for the features in this record.

Start from the sequence.

  · Sequence gives the chain of amino acids in standard one-letter code (A=alanine, C=cysteine, …, Y=tyrosine), read N→C. It is the only feature that is directly encoded by the gene; all structural features are derived from the folded form of this sequence.

Fold it, and you get atomic coordinates and the backbone conformation that goes with them.

  · Structure coordinates are given as an mmCIF _atom_site loop: one row per atom with element, residue name, chain id, sequence number, and x/y/z position in Å. Only the four main-chain atoms per residue are included here; side chains are omitted to keep the record compact.

  · Backbone dihedral angles. Every residue except chain termini has a φ (preceding-C → N → Cα → C) and a ψ (N → Cα → C → next-N). They are reported in degrees following the IUPAC sign convention. Secondary structure is essentially a statement about which (φ, ψ) basin each residue occupies.

  · Eight-state secondary structure (DSSP): H is the canonical α-helix, G the tighter 3₁₀-helix, I the wider π-helix; E/B are β-structure, T and S are turns and bends, and '-' is everything else. DSSP derives these from the pattern of main-chain N–H···O=C hydrogen bonds, not from the sequence.

  · SS3 is a coarse helix/strand/coil call (letters a/b/c) made by the P-SEA algorithm from inter-Cα distances and dihedrals. It is less detailed than DSSP but needs only Cα positions.

Summarize the fold with a handful of shape descriptors and a per-residue structural alphabet.

  · Radius of gyration (Rg) is the root-mean-square distance of Cα atoms from their centroid — a single number for overall size and compactness. A globular domain of N residues has Rg ≈ 2.2·N^0.38 Å; an extended or disordered chain has a much larger Rg. The Cα contact count is the number of residue pairs whose Cα atoms are within 8 Å and are more than four positions apart in sequence — a standard proxy for tertiary packing density. The bounding box is the smallest axis-aligned box enclosing all Cα atoms.

  · 3Di is Foldseek's structural alphabet. Each residue is assigned one of twenty discrete states based on how its Cα sits relative to its spatial (not sequential) neighbors. Aligning 3Di strings finds structural homologs roughly as well as full 3D superposition, but orders of magnitude faster.

  · Solvent-accessible surface area (SASA) is the area in Å² traced out by the centre of a 1.4 Å probe sphere (a water molecule) rolled over the protein's van der Waals surface (Shrake–Rupley / Lee–Richards construction). Buried residues have near-zero SASA; fully exposed residues can exceed 200 Å². The total SASA scales roughly with the number of surface residues.

Ask how reliable the model is.

  · For AlphaFold models, the B-factor field carries pLDDT — the model's own estimate of local accuracy on a 0–100 scale. Regions with pLDDT<50 should be treated as essentially unmodeled; they often correspond to intrinsically disordered segments.

  · For experimental (PDB) structures, the B-factor (temperature factor) quantifies the positional spread of each atom in the crystal — a combination of thermal vibration and static disorder — in units of Å². High B-factors mark flexible loops or poorly resolved regions; low B-factors mark the rigid, well-ordered core.

  · Predicted Aligned Error (PAE) is an AlphaFold confidence matrix: entry (i, j) is the expected error in the position of residue j, in ångströms, when the prediction is superimposed on the true structure at residue i. Low PAE within a block of residues means that block is internally rigid and well-predicted; high PAE between two blocks means their relative placement is uncertain even if each block individually is confident.

Place it in context: what it resembles, what it is annotated as, and how it looks.

  · Structural nearest neighbors (via Foldseek easy-search vs the PDB). Reported per hit: target PDB id, E-value, and alignment TM-score. A TM-score above ~0.5 is the conventional threshold for 'same fold'.

  · Functional annotations link the protein to curated databases. InterPro entries identify conserved domains and families by matching the sequence against member-database signatures (Pfam, PROSITE, CDD, …). Gene Ontology (GO) terms describe molecular function, biological process, and cellular component in a controlled vocabulary. CATH places the structure in a hierarchical fold classification (Class/Architecture/Topology/Homologous-superfamily). The organism is the source species.

  · The contact map is a binary N×N matrix image: pixel (i, j) is dark where Cα_i and Cα_j are within 8 Å and |i−j|>4. Because the |i−j|>4 filter removes local helical contacts, off-diagonal stripes parallel to the main diagonal indicate parallel β-sheets; stripes perpendicular to it indicate antiparallel β-sheets. The Ramachandran plot scatters every residue's (φ, ψ) pair against the sterically allowed regions. The PAE heatmap renders the predicted-aligned-error matrix.

  · Six rendered views show the 3D structure from the faces of a cube — i.e. along ±x, ±y, ±z. Rendering representation is drawn randomly per protein from cartoon (secondary-structure ribbons), sticks (backbone bonds), or molecular surface; coloring is either N→C rainbow (blue at the N-terminus through red at the C-terminus) or one color per chain.